Protein AF-A0A1F4N020-F1 (afdb_monomer_lite)

pLDDT: mean 88.81, std 8.97, range [58.25, 98.25]

Sequence (139 aa):
MPRVRSFSRKIESSFRQVWDFIYSFRKIFIIWSILAIFVIIGILIGWDKKAIAFVAILFGLVSQAFLGLINLIALVPLIGPLIAKVLALPIYWILNGLGYFVSLIAIKKGYSKDVVNYRVLTVVFLIGVAVGFIVGHLF

Foldseek 3Di:
DPVVVVVVVVVVVVVVVVVVVCVVCVVVVVVVVVLVVQLVVCVVVPHDNVVNVVVSVVVVVVVVVVVVLQVVLVVDPPVSVVVVVVVCVVVVVVVVVVLVVVQVVCVVVVNVVVSVVVVVVVVVVVVVVVVCVVVVVVD

Secondary structure (DSSP, 8-state):
--HHHHHHHHHHHHHHHHHHHHHHTHHHHHHHHHHHHHHHHHHHTT--HHHHHHHHHHHHHHHHHHHHHHHHHHH-TTHHHHHHHHHHHHHHHHHHHHHHHHHHHHHHTT-HHHHHHHHHHHHHHHHHHHHHHHHHHH-

Radius of gyration: 25.41 Å; chains: 1; bounding box: 60×49×68 Å

Structure (mmCIF, N/CA/C/O backbone):
data_AF-A0A1F4N020-F1
#
_entry.id   AF-A0A1F4N020-F1
#
loop_
_atom_site.group_PDB
_atom_site.id
_atom_site.type_symbol
_atom_site.label_atom_id
_atom_site.label_alt_id
_atom_site.label_comp_id
_atom_site.label_asym_id
_atom_site.label_entity_id
_atom_site.label_seq_id
_atom_site.pdbx_PDB_ins_code
_atom_site.Cartn_x
_atom_site.Cartn_y
_atom_site.Cartn_z
_atom_site.occupancy
_atom_site.B_iso_or_equiv
_atom_site.auth_seq_id
_atom_site.auth_comp_id
_atom_site.auth_asym_id
_atom_site.auth_atom_id
_atom_site.pdbx_PDB_model_num
ATOM 1 N N . MET A 1 1 ? 41.035 -15.245 37.818 1.00 58.25 1 MET A N 1
ATOM 2 C CA . MET A 1 1 ? 39.566 -15.466 37.874 1.00 58.25 1 MET A CA 1
ATOM 3 C C . MET A 1 1 ? 38.940 -15.462 36.461 1.00 58.25 1 MET A C 1
ATOM 5 O O . MET A 1 1 ? 38.440 -14.435 36.022 1.00 58.25 1 MET A O 1
ATOM 9 N N . PRO A 1 2 ? 38.993 -16.578 35.706 1.00 66.25 2 PRO A N 1
ATOM 10 C CA . PRO A 1 2 ? 38.563 -16.641 34.295 1.00 66.25 2 PRO A CA 1
ATOM 11 C C . PRO A 1 2 ? 37.069 -16.961 34.047 1.00 66.25 2 PRO A C 1
ATOM 13 O O . PRO A 1 2 ? 36.559 -16.647 32.975 1.00 66.25 2 PRO A O 1
ATOM 16 N N . ARG A 1 3 ? 36.336 -17.528 35.020 1.00 61.84 3 ARG A N 1
ATOM 17 C CA . ARG A 1 3 ? 34.914 -17.921 34.853 1.00 61.84 3 ARG A CA 1
ATOM 18 C C . ARG A 1 3 ? 33.931 -16.754 34.695 1.00 61.84 3 ARG A C 1
ATOM 20 O O . ARG A 1 3 ? 32.913 -16.905 34.036 1.00 61.84 3 ARG A O 1
ATOM 27 N N . VAL A 1 4 ? 34.223 -15.587 35.269 1.00 62.84 4 VAL A N 1
ATOM 28 C CA . VAL A 1 4 ? 33.294 -14.439 35.244 1.00 62.84 4 VAL A CA 1
ATOM 29 C C . VAL A 1 4 ? 33.253 -13.779 33.856 1.00 62.84 4 VAL A C 1
ATOM 31 O O . VAL A 1 4 ? 32.187 -13.405 33.374 1.00 62.84 4 VAL A O 1
ATOM 34 N N . ARG A 1 5 ? 34.395 -13.713 33.150 1.00 64.12 5 ARG A N 1
ATOM 35 C CA . ARG A 1 5 ? 34.463 -13.145 31.788 1.00 64.12 5 ARG A CA 1
ATOM 36 C C . ARG A 1 5 ? 33.784 -14.019 30.734 1.00 64.12 5 ARG A C 1
ATOM 38 O O . ARG A 1 5 ? 33.244 -13.476 29.777 1.00 64.12 5 ARG A O 1
ATOM 45 N N . SER A 1 6 ? 33.811 -15.347 30.878 1.00 62.31 6 SER A N 1
ATOM 46 C CA . SER A 1 6 ? 33.125 -16.237 29.930 1.00 62.31 6 SER A CA 1
ATOM 47 C C . SER A 1 6 ? 31.604 -16.170 30.081 1.00 62.31 6 SER A C 1
ATOM 49 O O . SER A 1 6 ? 30.892 -16.204 29.080 1.00 62.31 6 SER A O 1
ATOM 51 N N . PHE A 1 7 ? 31.109 -15.998 31.310 1.00 65.94 7 PHE A N 1
ATOM 52 C CA . PHE A 1 7 ? 29.685 -15.820 31.588 1.00 65.94 7 PHE A CA 1
ATOM 53 C C . PHE A 1 7 ? 29.150 -14.486 31.044 1.00 65.94 7 PHE A C 1
ATOM 55 O O . PHE A 1 7 ? 28.144 -14.468 30.338 1.00 65.94 7 PHE A O 1
ATOM 62 N N . SER A 1 8 ? 29.875 -13.385 31.271 1.00 69.38 8 SER A N 1
ATOM 63 C CA . SER A 1 8 ? 29.515 -12.058 30.746 1.00 69.38 8 SER A CA 1
ATOM 64 C C . SER A 1 8 ? 29.461 -12.019 29.211 1.00 69.38 8 SER A C 1
ATOM 66 O O . SER A 1 8 ? 28.480 -11.525 28.659 1.00 69.38 8 SER A O 1
ATOM 68 N N . ARG A 1 9 ? 30.427 -12.630 28.504 1.00 69.69 9 ARG A N 1
ATOM 69 C CA . ARG A 1 9 ? 30.391 -12.704 27.028 1.00 69.69 9 ARG A CA 1
ATOM 70 C C . ARG A 1 9 ? 29.201 -13.497 26.492 1.00 69.69 9 ARG A C 1
ATOM 72 O O . ARG A 1 9 ? 28.647 -13.125 25.463 1.00 69.69 9 ARG A O 1
ATOM 79 N N . LYS A 1 10 ? 28.807 -14.574 27.180 1.00 70.75 10 LYS A N 1
ATOM 80 C CA . LYS A 1 10 ? 27.654 -15.399 26.792 1.00 70.75 10 LYS A CA 1
ATOM 81 C C . LYS A 1 10 ? 26.331 -14.648 26.975 1.00 70.75 10 LYS A C 1
ATOM 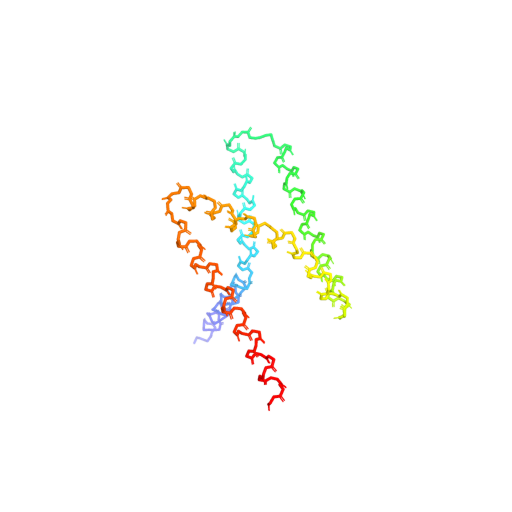83 O O . LYS A 1 10 ? 25.421 -14.797 26.162 1.00 70.75 10 LYS A O 1
ATOM 88 N N . ILE A 1 11 ? 26.230 -13.821 28.014 1.00 75.12 11 ILE A N 1
ATOM 89 C CA . ILE A 1 11 ? 25.077 -12.936 28.224 1.00 75.12 11 ILE A CA 1
ATOM 90 C C . ILE A 1 11 ? 25.009 -11.900 27.101 1.00 75.12 11 ILE A C 1
ATOM 92 O O . ILE A 1 11 ? 23.971 -11.754 26.464 1.00 75.12 11 ILE A O 1
ATOM 96 N N . GLU A 1 12 ? 26.125 -11.243 26.794 1.00 75.62 12 GLU A N 1
ATOM 97 C CA . GLU A 1 12 ? 26.168 -10.199 25.769 1.00 75.62 12 GLU A CA 1
ATOM 98 C C . GLU A 1 12 ? 25.868 -10.732 24.356 1.00 75.62 12 GLU A C 1
ATOM 100 O O . GLU A 1 12 ? 25.169 -10.082 23.579 1.00 75.62 12 GLU A O 1
ATOM 105 N N . SER A 1 13 ? 26.332 -11.945 24.027 1.00 74.19 13 SER A N 1
ATOM 106 C CA . SER A 1 13 ? 25.968 -12.610 22.769 1.00 74.19 13 SER A CA 1
ATOM 107 C C . SER A 1 13 ? 24.486 -12.983 22.715 1.00 74.19 13 SER A C 1
ATOM 109 O O . SER A 1 13 ? 23.870 -12.854 21.663 1.00 74.19 13 SER A O 1
ATOM 111 N N . SER A 1 14 ? 23.904 -13.406 23.842 1.00 75.81 14 SER A N 1
ATOM 112 C CA . SER A 1 14 ? 22.476 -13.744 23.922 1.00 75.81 14 SER A CA 1
ATOM 113 C C . SER A 1 14 ? 21.600 -12.495 23.767 1.00 75.81 14 SER A C 1
ATOM 115 O O . SER A 1 14 ? 20.614 -12.523 23.039 1.00 75.81 14 SER A O 1
ATOM 117 N N . PHE A 1 15 ? 21.991 -11.370 24.377 1.00 78.25 15 PHE A N 1
ATOM 118 C CA . PHE A 1 15 ? 21.296 -10.089 24.213 1.00 78.25 15 PHE A CA 1
ATOM 119 C C . PHE A 1 15 ? 21.328 -9.581 22.770 1.00 78.25 15 PHE A C 1
ATOM 121 O O . PHE A 1 15 ? 20.299 -9.127 22.273 1.00 78.25 15 PHE A O 1
ATOM 128 N N . ARG A 1 16 ? 22.474 -9.680 22.082 1.00 80.62 16 ARG A N 1
ATOM 129 C CA . ARG A 1 16 ? 22.571 -9.318 20.657 1.00 80.62 16 ARG A CA 1
ATOM 130 C C . ARG A 1 16 ? 21.674 -10.193 19.781 1.00 80.62 16 ARG A C 1
ATOM 132 O O . ARG A 1 16 ? 20.910 -9.655 18.993 1.00 80.62 16 ARG A O 1
ATOM 139 N N . GLN A 1 17 ? 21.665 -11.508 20.003 1.00 81.62 17 GLN A N 1
ATOM 140 C CA . GLN A 1 17 ? 20.781 -12.429 19.276 1.00 81.62 17 GLN A CA 1
ATOM 141 C C . GLN A 1 17 ? 19.293 -12.097 19.462 1.00 81.62 17 GLN A C 1
ATOM 143 O O . GLN A 1 17 ? 18.528 -12.129 18.500 1.00 81.62 17 GLN A O 1
ATOM 148 N N . VAL A 1 18 ? 18.879 -11.742 20.683 1.00 83.00 18 VAL A N 1
ATOM 149 C CA . VAL A 1 18 ? 17.497 -11.316 20.962 1.00 83.00 18 VAL A CA 1
ATOM 150 C C . VAL A 1 18 ? 17.173 -9.998 20.254 1.00 83.00 18 VAL A C 1
ATOM 152 O O . VAL A 1 18 ? 16.092 -9.857 19.683 1.00 83.00 18 VAL A O 1
ATOM 155 N N . TRP A 1 19 ? 18.106 -9.046 20.245 1.00 79.69 19 TRP A N 1
ATOM 156 C CA . TRP A 1 19 ? 17.935 -7.774 19.541 1.00 79.69 19 TRP A CA 1
ATOM 157 C C . TRP A 1 19 ? 17.809 -7.945 18.025 1.00 79.69 19 TRP A C 1
ATOM 159 O O . TRP A 1 19 ? 16.890 -7.384 17.422 1.00 79.69 19 TRP A O 1
ATOM 169 N N . ASP A 1 20 ? 18.667 -8.765 17.423 1.00 85.06 20 ASP A N 1
ATOM 170 C CA . ASP A 1 20 ? 18.640 -9.061 15.987 1.00 85.06 20 ASP A CA 1
ATOM 171 C C . ASP A 1 20 ? 17.345 -9.785 15.587 1.00 85.06 20 ASP A C 1
ATOM 173 O O . ASP A 1 20 ? 16.762 -9.522 14.527 1.00 85.06 20 ASP A O 1
ATOM 177 N N . PHE A 1 21 ? 16.841 -10.650 16.473 1.00 83.25 21 PHE A N 1
ATOM 178 C CA . PHE A 1 21 ? 15.548 -11.304 16.311 1.00 83.25 21 PHE A CA 1
ATOM 179 C C . PHE A 1 21 ? 14.399 -10.286 16.328 1.00 83.25 21 PHE A C 1
ATOM 181 O O . PHE A 1 21 ? 13.624 -10.213 15.373 1.00 83.25 21 PHE A O 1
ATOM 188 N N . ILE A 1 22 ? 14.301 -9.440 17.358 1.00 82.38 22 ILE A N 1
ATOM 189 C CA . ILE A 1 22 ? 13.237 -8.424 17.452 1.00 82.38 22 ILE A CA 1
ATOM 190 C C . ILE A 1 22 ? 13.257 -7.498 16.227 1.00 82.38 22 ILE A C 1
ATOM 192 O O . ILE A 1 22 ? 12.204 -7.188 15.661 1.00 82.38 22 ILE A O 1
ATOM 196 N N . TYR A 1 23 ? 14.446 -7.103 15.770 1.00 81.44 23 TYR A N 1
ATOM 197 C CA . TYR A 1 23 ? 14.592 -6.248 14.596 1.00 81.44 23 TYR A CA 1
ATOM 198 C C . TYR A 1 23 ? 14.138 -6.938 13.298 1.00 81.44 23 TYR A C 1
ATOM 200 O O . TYR A 1 23 ? 13.451 -6.321 12.472 1.00 81.44 23 TYR A O 1
ATOM 208 N N . SER A 1 24 ? 14.458 -8.226 13.139 1.00 85.56 24 SER A N 1
ATOM 209 C CA . SER A 1 24 ? 14.039 -9.035 11.985 1.00 85.56 24 SER A CA 1
ATOM 210 C C . SER A 1 24 ? 12.521 -9.217 11.926 1.00 85.56 24 SER A C 1
ATOM 212 O O . SER A 1 24 ? 11.921 -9.119 10.854 1.00 85.56 24 SER A O 1
ATOM 214 N N . PHE A 1 25 ? 11.875 -9.393 13.081 1.00 86.75 25 PHE A N 1
ATOM 215 C CA . PHE A 1 25 ? 10.438 -9.666 13.180 1.00 86.75 25 PHE A CA 1
ATOM 216 C C . PHE A 1 25 ? 9.575 -8.420 13.447 1.00 86.75 25 PHE A C 1
ATOM 218 O O . PHE A 1 25 ? 8.371 -8.545 13.688 1.00 86.75 25 PHE A O 1
ATOM 225 N N . ARG A 1 26 ? 10.130 -7.202 13.337 1.00 87.44 26 ARG A N 1
ATOM 226 C CA . ARG A 1 26 ? 9.423 -5.949 13.682 1.00 87.44 26 ARG A CA 1
ATOM 227 C C . ARG A 1 26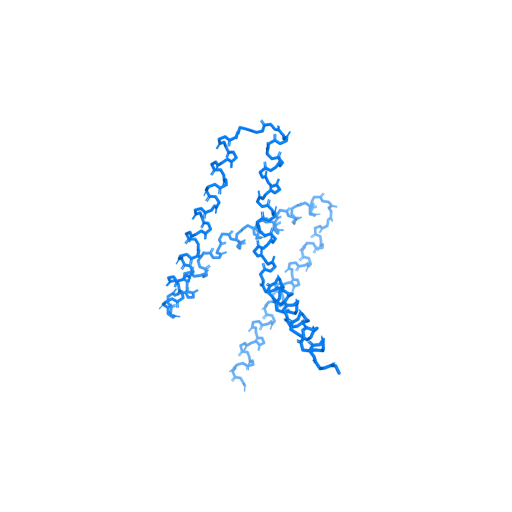 ? 8.046 -5.812 13.020 1.00 87.44 26 ARG A C 1
ATOM 229 O O . ARG A 1 26 ? 7.103 -5.342 13.643 1.00 87.44 26 ARG A O 1
ATOM 236 N N . LYS A 1 27 ? 7.921 -6.224 11.750 1.00 85.19 27 LYS A N 1
ATOM 237 C CA . LYS A 1 27 ? 6.673 -6.098 10.977 1.00 85.19 27 LYS A CA 1
ATOM 238 C C . LYS A 1 27 ? 5.564 -6.964 11.569 1.00 85.19 27 LYS A C 1
ATOM 240 O O . LYS A 1 27 ? 4.423 -6.526 11.637 1.00 85.19 27 LYS A O 1
ATOM 245 N N . ILE A 1 28 ? 5.915 -8.162 12.033 1.00 86.12 28 ILE A N 1
ATOM 246 C CA . ILE A 1 28 ? 4.978 -9.085 12.674 1.00 86.12 28 ILE A CA 1
ATOM 247 C C . ILE A 1 28 ? 4.517 -8.487 14.001 1.00 86.12 28 ILE A C 1
ATOM 249 O O . ILE A 1 28 ? 3.315 -8.368 14.213 1.00 86.12 28 ILE A O 1
ATOM 253 N N . PHE A 1 29 ? 5.437 -7.992 14.833 1.00 88.00 29 PHE A N 1
ATOM 254 C CA . PHE A 1 29 ? 5.064 -7.314 16.079 1.00 88.00 29 PHE A CA 1
ATOM 255 C C . PHE A 1 29 ? 4.125 -6.120 15.853 1.00 88.00 29 PHE A C 1
ATOM 257 O O . PHE A 1 29 ? 3.144 -5.980 16.581 1.00 88.00 29 PHE A O 1
ATOM 264 N N . ILE A 1 30 ? 4.361 -5.303 14.819 1.00 90.81 30 ILE A N 1
ATOM 265 C CA . ILE A 1 30 ? 3.483 -4.173 14.473 1.00 90.81 30 ILE A CA 1
ATOM 266 C C . ILE A 1 30 ? 2.075 -4.656 14.099 1.00 90.81 30 ILE A C 1
ATOM 268 O O . ILE A 1 30 ? 1.096 -4.136 14.627 1.00 90.81 30 ILE A O 1
ATOM 272 N N . ILE A 1 31 ? 1.955 -5.660 13.225 1.00 87.62 31 ILE A N 1
ATOM 273 C CA . ILE A 1 31 ? 0.652 -6.176 12.771 1.00 87.62 31 ILE A CA 1
ATOM 274 C C . ILE A 1 31 ? -0.145 -6.766 13.941 1.00 87.62 31 ILE A C 1
ATOM 276 O O . ILE A 1 31 ? -1.327 -6.459 14.097 1.00 87.62 31 ILE A O 1
ATOM 280 N N . TRP A 1 32 ? 0.500 -7.566 14.794 1.00 89.88 32 TRP A N 1
ATOM 281 C CA . TRP A 1 32 ? -0.139 -8.127 15.987 1.00 89.88 32 TRP A CA 1
ATOM 282 C C . TRP A 1 32 ? -0.560 -7.043 16.979 1.00 89.88 32 TRP A C 1
ATOM 284 O O . TRP A 1 32 ? -1.639 -7.131 17.561 1.00 89.88 32 TRP A O 1
ATOM 294 N N . SER A 1 33 ? 0.253 -5.997 17.135 1.00 93.00 33 SER A N 1
ATOM 295 C CA . SER A 1 33 ? -0.087 -4.857 17.984 1.00 93.00 33 SER A CA 1
ATOM 296 C C . SER A 1 33 ? -1.308 -4.099 17.449 1.00 93.00 33 SER A C 1
ATOM 298 O O . SER A 1 33 ? -2.226 -3.820 18.215 1.00 93.00 33 SER A O 1
ATOM 300 N N . ILE A 1 34 ? -1.395 -3.863 16.134 1.00 93.56 34 ILE A N 1
ATOM 301 C CA . ILE A 1 34 ? -2.572 -3.245 15.495 1.00 93.56 34 ILE A CA 1
ATOM 302 C C . ILE A 1 34 ? -3.829 -4.097 15.710 1.00 93.56 34 ILE A C 1
ATOM 304 O O . ILE A 1 34 ? -4.876 -3.561 16.073 1.00 93.56 34 ILE A O 1
ATOM 308 N N . LEU A 1 35 ? -3.735 -5.418 15.527 1.00 92.94 35 LEU A N 1
ATOM 309 C CA . LEU A 1 35 ? -4.866 -6.326 15.732 1.00 92.94 35 LEU A CA 1
ATOM 310 C C . LEU A 1 35 ? -5.329 -6.328 17.199 1.00 92.94 35 LEU A C 1
ATOM 312 O O . LEU A 1 35 ? -6.528 -6.274 17.468 1.00 92.94 35 LEU A O 1
ATOM 316 N N . ALA A 1 36 ? -4.390 -6.327 18.150 1.00 94.56 36 ALA A N 1
ATOM 317 C CA . ALA A 1 36 ? -4.699 -6.229 19.574 1.00 94.56 36 ALA A CA 1
ATOM 318 C C . ALA A 1 36 ? -5.388 -4.898 19.915 1.00 94.56 36 ALA A C 1
ATOM 320 O O . ALA A 1 36 ? -6.407 -4.894 20.605 1.00 94.56 36 ALA A O 1
ATOM 321 N N . ILE A 1 37 ? -4.883 -3.782 19.383 1.00 95.88 37 ILE A N 1
ATOM 322 C CA . ILE A 1 37 ? -5.491 -2.456 19.547 1.00 95.88 37 ILE A CA 1
ATOM 323 C C . ILE A 1 37 ? -6.916 -2.443 18.983 1.00 95.88 37 ILE A C 1
ATOM 325 O O . ILE A 1 37 ? -7.822 -1.964 19.660 1.00 95.88 37 ILE A O 1
ATOM 329 N N . PHE A 1 38 ? -7.146 -3.009 17.795 1.00 93.88 38 PHE A N 1
ATOM 330 C CA . PHE A 1 38 ? -8.483 -3.115 17.203 1.00 93.88 38 PHE A CA 1
ATOM 331 C C . PHE A 1 38 ? -9.461 -3.865 18.118 1.00 93.88 38 PHE A C 1
ATOM 333 O O . PHE A 1 38 ? -10.568 -3.384 18.358 1.00 93.88 38 PHE A O 1
ATOM 340 N N . VAL A 1 39 ? -9.046 -5.008 18.675 1.00 95.06 39 VAL A N 1
ATOM 341 C CA . VAL A 1 39 ? -9.879 -5.791 19.600 1.00 95.06 39 VAL A CA 1
ATOM 342 C C . VAL A 1 39 ? -10.175 -5.002 20.877 1.00 95.06 39 VAL A C 1
ATOM 344 O O . VAL A 1 39 ? -11.329 -4.940 21.299 1.00 95.06 39 VAL A O 1
ATOM 347 N N . ILE A 1 40 ? -9.163 -4.362 21.472 1.00 95.94 40 ILE A N 1
ATOM 348 C CA . ILE A 1 40 ? -9.324 -3.548 22.686 1.00 95.94 40 ILE A CA 1
ATOM 349 C C . ILE A 1 40 ? -10.297 -2.393 22.428 1.00 95.94 40 ILE A C 1
ATOM 351 O O . ILE A 1 40 ? -11.248 -2.216 23.186 1.00 95.94 40 ILE A O 1
ATOM 355 N N . ILE A 1 41 ? -10.103 -1.641 21.342 1.00 95.75 41 ILE A N 1
ATOM 356 C CA . ILE A 1 41 ? -10.970 -0.518 20.965 1.00 95.75 41 ILE A CA 1
ATOM 357 C C . ILE A 1 41 ? -12.401 -0.997 20.709 1.00 95.75 41 ILE A C 1
ATOM 359 O O . ILE A 1 41 ? -13.340 -0.390 21.218 1.00 95.75 41 ILE A O 1
ATOM 363 N N . GLY A 1 42 ? -12.582 -2.095 19.972 1.00 93.50 42 GLY A N 1
ATOM 364 C CA . GLY A 1 42 ? -13.907 -2.654 19.706 1.00 93.50 42 GLY A CA 1
ATOM 365 C C . GLY A 1 42 ? -14.653 -3.004 20.995 1.00 93.50 42 GLY A C 1
ATOM 366 O O . GLY A 1 42 ? -15.834 -2.690 21.132 1.00 93.50 42 GLY A O 1
ATOM 367 N N . ILE A 1 43 ? -13.952 -3.584 21.974 1.00 94.62 43 ILE A N 1
ATOM 368 C CA . ILE A 1 43 ? -14.533 -3.889 23.287 1.00 94.62 43 ILE A CA 1
ATOM 369 C C . ILE A 1 43 ? -14.860 -2.600 24.055 1.00 94.62 43 ILE A C 1
ATOM 371 O O . ILE A 1 43 ? -15.945 -2.506 24.625 1.00 94.62 43 ILE A O 1
ATOM 375 N N . LEU A 1 44 ? -13.964 -1.607 24.056 1.00 95.19 44 LEU A N 1
ATOM 376 C CA . LEU A 1 44 ? -14.160 -0.331 24.762 1.00 95.19 44 LEU A CA 1
ATOM 377 C C . LEU A 1 44 ? -15.346 0.477 24.218 1.00 95.19 44 LEU A C 1
ATOM 379 O O . LEU A 1 44 ? -16.059 1.105 24.994 1.00 95.19 44 LEU A O 1
ATOM 383 N N . ILE A 1 45 ? -15.576 0.445 22.903 1.00 95.06 45 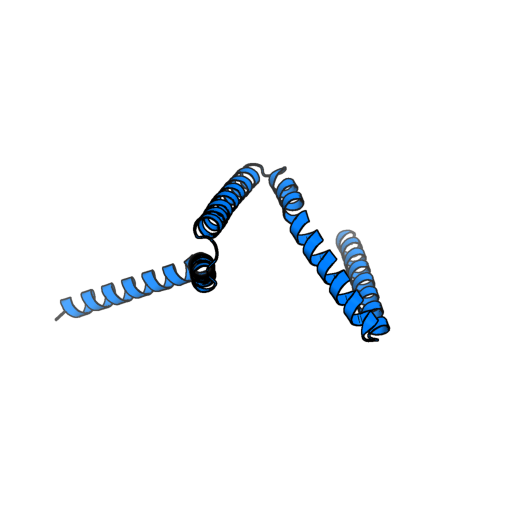ILE A N 1
ATOM 384 C CA . ILE A 1 45 ? -16.705 1.122 22.241 1.00 95.06 45 ILE A CA 1
ATOM 385 C C . ILE A 1 45 ? -18.016 0.320 22.407 1.00 95.06 45 ILE A C 1
ATOM 387 O O . ILE A 1 45 ? -19.095 0.808 22.077 1.00 95.06 45 ILE A O 1
ATOM 391 N N . GLY A 1 46 ? -17.953 -0.900 22.952 1.00 93.44 46 GLY A N 1
ATOM 392 C CA . GLY A 1 46 ? -19.126 -1.739 23.202 1.00 93.44 46 GLY A CA 1
ATOM 393 C C . GLY A 1 46 ? -19.643 -2.474 21.965 1.00 93.44 46 GLY A C 1
ATOM 394 O O . GLY A 1 46 ? -20.827 -2.799 21.900 1.00 93.44 46 GLY A O 1
ATOM 395 N N . TRP A 1 47 ? -18.786 -2.741 20.972 1.00 95.00 47 TRP A N 1
ATOM 396 C CA . TRP A 1 47 ? -19.163 -3.580 19.831 1.00 95.00 47 TRP A CA 1
ATOM 397 C C . TRP A 1 47 ? -19.482 -5.011 20.276 1.00 95.00 47 TRP A C 1
ATOM 399 O O . TRP A 1 47 ? -18.925 -5.522 21.252 1.00 95.00 47 TRP A O 1
ATOM 409 N N . ASP A 1 48 ? -20.354 -5.690 19.525 1.00 94.94 48 ASP A N 1
ATOM 410 C CA . ASP A 1 48 ? -20.666 -7.096 19.780 1.00 94.94 48 ASP A CA 1
ATOM 411 C C . ASP A 1 48 ? -19.385 -7.940 19.691 1.00 94.94 48 ASP A C 1
ATOM 413 O O . ASP A 1 48 ? -18.703 -7.989 18.662 1.00 94.94 48 ASP A O 1
ATOM 417 N N . LYS A 1 49 ? -19.068 -8.647 20.780 1.00 93.50 49 LYS A N 1
ATOM 418 C CA . LYS A 1 49 ? -17.896 -9.523 20.891 1.00 93.50 49 LYS A CA 1
ATOM 419 C C . LYS A 1 49 ? -17.857 -10.578 19.783 1.00 93.50 49 LYS A C 1
ATOM 421 O O . LYS A 1 49 ? -16.770 -10.924 19.324 1.00 93.50 49 LYS A O 1
ATOM 426 N N . LYS A 1 50 ? -19.017 -11.063 19.325 1.00 94.75 50 LYS A N 1
ATOM 427 C CA . LYS A 1 50 ? -19.120 -12.001 18.198 1.00 94.75 50 LYS A CA 1
ATOM 428 C C . LYS A 1 50 ? -18.697 -11.343 16.890 1.00 94.75 50 LYS A C 1
ATOM 430 O O . LYS A 1 50 ? -17.992 -11.974 16.112 1.00 94.75 50 LYS A O 1
ATOM 435 N N . ALA A 1 51 ? -19.068 -10.081 16.668 1.00 93.06 51 ALA A N 1
ATOM 436 C CA . ALA A 1 51 ? -18.654 -9.332 15.485 1.00 93.06 51 ALA A CA 1
ATOM 437 C C . ALA A 1 51 ? -17.141 -9.067 15.495 1.00 93.06 51 ALA A C 1
ATOM 439 O O . ALA A 1 51 ? -16.474 -9.304 14.489 1.00 93.06 51 ALA A O 1
ATOM 440 N N . ILE A 1 52 ? -16.574 -8.667 16.640 1.00 94.62 52 ILE A N 1
ATOM 441 C CA . ILE A 1 52 ? -15.120 -8.472 16.791 1.00 94.62 52 ILE A CA 1
ATOM 442 C C . ILE A 1 52 ? -14.371 -9.784 16.516 1.00 94.62 52 ILE A C 1
ATOM 444 O O . ILE A 1 52 ? -13.414 -9.800 15.741 1.00 94.62 52 ILE A O 1
ATOM 448 N N . ALA A 1 53 ? -14.822 -10.890 17.116 1.00 93.81 53 ALA A N 1
ATOM 449 C CA . ALA A 1 53 ? -14.226 -12.207 16.911 1.00 93.81 53 ALA A CA 1
ATOM 450 C C . ALA A 1 53 ? -14.339 -12.663 15.451 1.00 93.81 53 ALA A C 1
ATOM 452 O O . ALA A 1 53 ? -13.363 -13.156 14.890 1.00 93.81 53 ALA A O 1
ATOM 453 N N . PHE A 1 54 ? -15.493 -12.448 14.817 1.00 95.12 54 PHE A N 1
ATOM 454 C CA . PHE A 1 54 ? -15.696 -12.759 13.406 1.00 95.12 54 PHE A CA 1
ATOM 455 C C . PHE A 1 54 ? -14.721 -11.985 12.515 1.00 95.12 54 PHE A C 1
ATOM 457 O O . PHE A 1 54 ? -14.059 -12.595 11.683 1.00 95.12 54 PHE A O 1
ATOM 464 N N . VAL A 1 55 ? -14.563 -10.673 12.725 1.00 92.56 55 VAL A N 1
ATOM 465 C CA . VAL A 1 55 ? -13.613 -9.849 11.958 1.00 92.56 55 VAL A CA 1
ATOM 466 C C . VAL A 1 55 ? -12.169 -10.299 12.188 1.00 92.56 55 VAL A C 1
ATOM 468 O O . VAL A 1 55 ? -11.414 -10.415 11.226 1.00 92.56 55 VAL A O 1
ATOM 471 N N . ALA A 1 56 ? -11.781 -10.600 13.430 1.00 92.62 56 ALA A N 1
ATOM 472 C CA . ALA A 1 56 ? -10.432 -11.071 13.745 1.00 92.62 56 ALA A CA 1
ATOM 473 C C . ALA A 1 56 ? -10.124 -12.435 13.098 1.00 92.62 56 ALA A C 1
ATOM 475 O O . ALA A 1 56 ? -9.056 -12.617 12.510 1.00 92.62 56 ALA A O 1
ATOM 476 N N . ILE A 1 57 ? -11.072 -13.377 13.156 1.00 94.00 57 ILE A N 1
ATOM 477 C CA . ILE A 1 57 ? -10.955 -14.689 12.504 1.00 94.00 57 ILE A CA 1
ATOM 478 C C . ILE A 1 57 ? -10.900 -14.518 10.987 1.00 94.00 57 ILE A C 1
ATOM 480 O O . ILE A 1 57 ? -10.023 -15.089 10.341 1.00 94.00 57 ILE A O 1
ATOM 484 N N . LEU A 1 58 ? -11.793 -13.706 10.420 1.00 93.38 58 LEU A N 1
ATOM 485 C CA . LEU A 1 58 ? -11.828 -13.432 8.989 1.00 93.38 58 LEU A CA 1
ATOM 486 C C . LEU A 1 58 ? -10.503 -12.826 8.516 1.00 93.38 58 LEU A C 1
ATOM 488 O O . LEU A 1 58 ? -9.947 -13.279 7.520 1.00 93.38 58 LEU A O 1
ATOM 492 N N . PHE A 1 59 ? -9.949 -11.867 9.261 1.00 90.62 59 PHE A N 1
ATOM 493 C CA . PHE A 1 59 ? -8.643 -11.280 8.973 1.00 90.62 59 PHE A CA 1
ATOM 494 C C . PHE A 1 59 ? -7.523 -12.330 8.986 1.00 90.62 59 PHE A C 1
ATOM 496 O O . PHE A 1 59 ? -6.686 -12.355 8.079 1.00 90.62 59 PHE A O 1
ATOM 503 N N . GLY A 1 60 ? -7.520 -13.226 9.977 1.00 89.56 60 GLY A N 1
ATOM 504 C CA . GLY A 1 60 ? -6.561 -14.329 10.060 1.00 89.56 60 GLY A CA 1
ATOM 505 C C . GLY A 1 60 ? -6.670 -15.302 8.882 1.00 89.56 60 GLY A C 1
ATOM 506 O O . GLY A 1 60 ? -5.658 -15.633 8.262 1.00 89.56 60 GLY A O 1
ATOM 507 N N . LEU A 1 61 ? -7.892 -15.709 8.529 1.00 91.88 61 LEU A N 1
ATOM 508 C CA . LEU A 1 61 ? -8.168 -16.601 7.399 1.00 91.88 61 LEU A CA 1
ATOM 509 C C . LEU A 1 61 ? -7.748 -15.982 6.066 1.00 91.88 61 LEU A C 1
ATOM 511 O O . LEU A 1 61 ? -7.062 -16.629 5.277 1.00 91.88 61 LEU A O 1
ATOM 515 N N . VAL A 1 62 ? -8.107 -14.719 5.836 1.00 88.62 62 VAL A N 1
ATOM 516 C CA . VAL A 1 62 ? -7.714 -13.981 4.630 1.00 88.62 62 VAL A CA 1
ATOM 517 C C . VAL A 1 62 ? -6.192 -13.872 4.556 1.00 88.62 62 VAL A C 1
ATOM 519 O O . VAL A 1 62 ? -5.612 -14.182 3.520 1.00 88.62 62 VAL A O 1
ATOM 522 N N . SER A 1 63 ? -5.522 -13.523 5.657 1.00 87.56 63 SER A N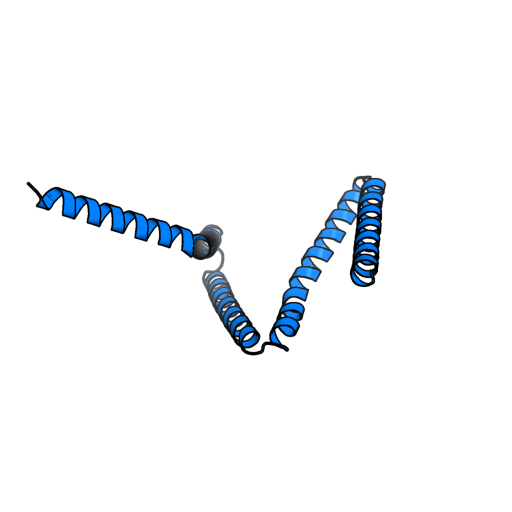 1
ATOM 523 C CA . SER A 1 63 ? -4.055 -13.418 5.696 1.00 87.56 63 SER A CA 1
ATOM 524 C C . SER A 1 63 ? -3.370 -14.741 5.341 1.00 87.56 63 SER A C 1
ATOM 526 O O . SER A 1 63 ? -2.444 -14.756 4.532 1.00 87.56 63 SER A O 1
ATOM 528 N N . GLN A 1 64 ? -3.848 -15.861 5.892 1.00 88.19 64 GLN A N 1
ATOM 529 C CA . GLN A 1 64 ? -3.329 -17.193 5.567 1.00 88.19 64 GLN A CA 1
ATOM 530 C C . GLN A 1 64 ? -3.5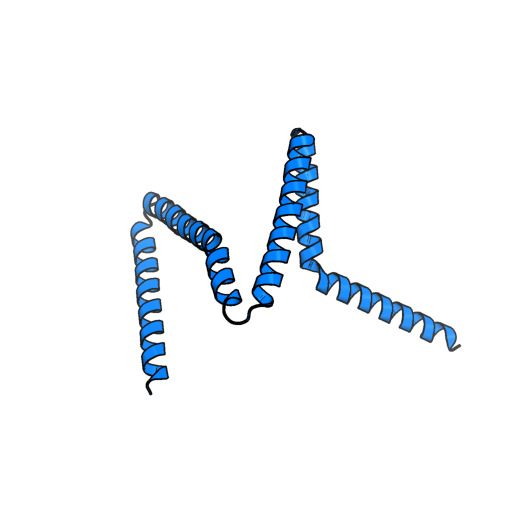99 -17.576 4.107 1.00 88.19 64 GLN A C 1
ATOM 532 O O . GLN A 1 64 ? -2.704 -18.085 3.430 1.00 88.19 64 GLN A O 1
ATOM 537 N N . ALA A 1 65 ? -4.792 -17.274 3.587 1.00 85.94 65 ALA A N 1
ATOM 538 C CA . ALA A 1 65 ? -5.124 -17.509 2.184 1.00 85.94 65 ALA A CA 1
ATOM 539 C C . ALA A 1 65 ? -4.196 -16.723 1.239 1.00 85.94 65 ALA A C 1
ATOM 541 O O . ALA A 1 65 ? -3.715 -17.274 0.250 1.00 85.94 65 ALA A O 1
ATOM 542 N N . PHE A 1 66 ? -3.875 -15.467 1.569 1.00 83.44 66 PHE A N 1
ATOM 543 C CA . PHE A 1 66 ? -2.922 -14.656 0.807 1.00 83.44 66 PHE A CA 1
ATOM 544 C C . PHE A 1 66 ? -1.494 -15.207 0.862 1.00 83.44 66 PHE A C 1
ATOM 546 O O . PHE A 1 66 ? -0.827 -15.246 -0.170 1.00 83.44 66 PHE A O 1
ATOM 553 N N . LEU A 1 67 ? -1.021 -15.670 2.023 1.00 86.56 67 LEU A N 1
ATOM 554 C CA . LEU A 1 67 ? 0.290 -16.324 2.127 1.00 86.56 67 LEU A CA 1
ATOM 555 C C . LEU A 1 67 ? 0.348 -17.600 1.275 1.00 86.56 67 LEU A C 1
ATOM 557 O O . LEU A 1 67 ? 1.319 -17.811 0.549 1.00 86.56 67 LEU A O 1
ATOM 561 N N . GLY A 1 68 ? -0.714 -18.410 1.306 1.00 83.38 68 GLY A N 1
ATOM 562 C CA . GLY A 1 68 ? -0.854 -19.586 0.447 1.00 83.38 68 GLY A CA 1
ATOM 563 C C . GLY A 1 68 ? -0.814 -19.228 -1.040 1.00 83.38 68 GLY A C 1
ATOM 564 O O . GLY A 1 68 ? -0.064 -19.839 -1.798 1.00 83.38 68 GLY A O 1
ATOM 565 N N . LEU A 1 69 ? -1.546 -18.188 -1.449 1.00 82.56 69 LEU A N 1
ATOM 566 C CA . LEU A 1 69 ? -1.526 -17.674 -2.821 1.00 82.56 69 LEU A CA 1
ATOM 567 C C . LEU A 1 69 ? -0.129 -17.209 -3.242 1.00 82.56 69 LEU A C 1
ATOM 569 O O . LEU A 1 69 ? 0.325 -17.587 -4.316 1.00 82.56 69 LEU A O 1
ATOM 573 N N . ILE A 1 70 ? 0.574 -16.439 -2.408 1.00 83.75 70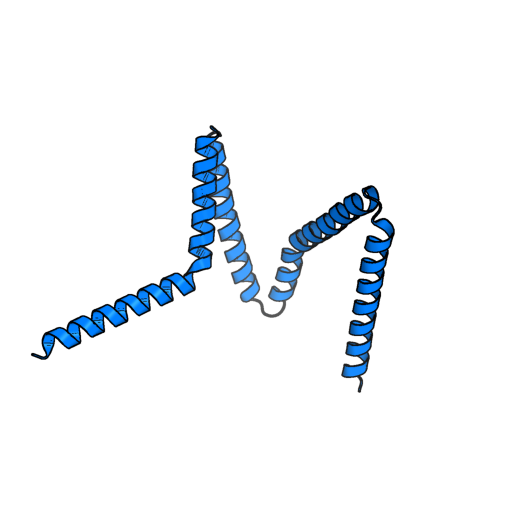 ILE A N 1
ATOM 574 C CA . ILE A 1 70 ? 1.939 -15.970 -2.699 1.00 83.75 70 ILE A CA 1
ATOM 575 C C . ILE A 1 70 ? 2.898 -17.154 -2.866 1.00 83.75 70 ILE A C 1
ATOM 577 O O . ILE A 1 70 ? 3.714 -17.152 -3.787 1.00 83.75 70 ILE A O 1
ATOM 581 N N . ASN A 1 71 ? 2.778 -18.184 -2.029 1.00 84.12 71 ASN A N 1
ATOM 582 C CA . ASN A 1 71 ? 3.608 -19.383 -2.136 1.00 84.12 71 ASN A CA 1
ATOM 583 C C . ASN A 1 71 ? 3.319 -20.167 -3.427 1.00 84.12 71 ASN A C 1
ATOM 585 O O . ASN A 1 71 ? 4.254 -20.574 -4.114 1.00 84.12 71 ASN A O 1
ATOM 589 N N . LEU A 1 72 ? 2.043 -20.331 -3.797 1.00 82.31 72 LEU A N 1
ATOM 590 C CA . LEU A 1 72 ? 1.642 -20.966 -5.063 1.00 82.31 72 LEU A CA 1
ATOM 591 C C . LEU A 1 72 ? 2.130 -20.177 -6.283 1.00 82.31 72 LEU A C 1
ATOM 593 O O . LEU A 1 72 ? 2.600 -20.752 -7.260 1.00 82.31 72 LEU A O 1
ATOM 597 N N . ILE A 1 73 ? 2.057 -18.852 -6.207 1.00 83.50 73 ILE A N 1
ATOM 598 C CA . ILE A 1 73 ? 2.592 -17.929 -7.207 1.00 83.50 73 ILE A CA 1
ATOM 599 C C . ILE A 1 73 ? 4.109 -18.107 -7.344 1.00 83.50 73 ILE A C 1
ATOM 601 O O . ILE A 1 73 ? 4.612 -18.209 -8.460 1.00 83.50 73 ILE A O 1
ATOM 605 N N . ALA A 1 74 ? 4.838 -18.189 -6.231 1.00 82.94 74 ALA A N 1
ATOM 606 C CA . ALA A 1 74 ? 6.293 -18.340 -6.228 1.00 82.94 74 ALA A CA 1
ATOM 607 C C . ALA A 1 74 ? 6.771 -19.678 -6.822 1.00 82.94 74 ALA A C 1
ATOM 609 O O . ALA A 1 74 ? 7.887 -19.754 -7.332 1.00 82.94 74 ALA A O 1
ATOM 610 N N . LEU A 1 75 ? 5.929 -20.716 -6.795 1.00 86.25 75 LEU A N 1
ATOM 611 C CA . LEU A 1 75 ? 6.214 -22.029 -7.381 1.00 86.25 75 LEU A CA 1
ATOM 612 C C . LEU A 1 75 ? 6.209 -22.032 -8.916 1.00 86.25 75 LEU A C 1
ATOM 614 O O . LEU A 1 75 ? 6.808 -22.925 -9.513 1.00 86.25 75 LEU A O 1
ATOM 618 N N . VAL A 1 76 ? 5.553 -21.063 -9.567 1.00 87.12 76 VAL A N 1
ATOM 619 C CA . VAL A 1 76 ? 5.428 -21.026 -11.032 1.00 87.12 76 VAL A CA 1
ATOM 620 C C . VAL A 1 76 ? 6.159 -19.799 -11.593 1.00 87.12 76 VAL A C 1
ATOM 622 O O . VAL A 1 76 ? 5.592 -18.707 -11.598 1.00 87.12 76 VAL A O 1
ATOM 625 N N . PRO A 1 77 ? 7.386 -19.943 -12.133 1.00 78.69 77 PRO A N 1
ATOM 626 C CA . PRO A 1 77 ? 8.249 -18.812 -12.497 1.00 78.69 77 PRO A CA 1
ATOM 627 C C . PRO A 1 77 ? 7.651 -17.851 -13.532 1.00 78.69 77 PRO A C 1
ATOM 629 O O . PRO A 1 77 ? 7.942 -16.659 -13.510 1.00 78.69 77 PRO A O 1
ATOM 632 N N . LEU A 1 78 ? 6.813 -18.362 -14.439 1.00 78.88 78 LEU A N 1
ATOM 633 C CA . LEU A 1 78 ? 6.235 -17.574 -15.530 1.00 78.88 78 LEU A CA 1
ATOM 634 C C . LEU A 1 78 ? 4.833 -17.038 -15.195 1.00 78.88 78 LEU A C 1
ATOM 636 O O . LEU A 1 78 ? 4.537 -15.868 -15.424 1.00 78.88 78 LEU A O 1
ATOM 640 N N . ILE A 1 79 ? 3.970 -17.885 -14.626 1.00 81.00 79 ILE A N 1
ATOM 641 C CA . ILE A 1 79 ? 2.573 -17.536 -14.314 1.00 81.00 79 ILE A CA 1
ATOM 642 C C . ILE A 1 79 ? 2.483 -16.759 -12.997 1.00 81.00 79 ILE A C 1
ATOM 644 O O . ILE A 1 79 ? 1.648 -15.865 -12.862 1.00 81.00 79 ILE A O 1
ATOM 648 N N . GLY A 1 80 ? 3.379 -17.035 -12.050 1.00 82.50 80 GLY A N 1
ATOM 649 C CA . GLY A 1 80 ? 3.446 -16.354 -10.765 1.00 82.50 80 GLY A CA 1
ATOM 650 C C . GLY A 1 80 ? 3.470 -14.828 -10.899 1.00 82.50 80 GLY A C 1
ATOM 651 O O . GLY A 1 80 ? 2.546 -14.161 -10.423 1.00 82.50 80 GLY A O 1
ATOM 652 N N . PRO A 1 81 ? 4.447 -14.244 -11.614 1.00 83.81 81 PRO A N 1
ATOM 653 C CA . PRO A 1 81 ? 4.502 -12.800 -11.826 1.00 83.81 81 PRO A CA 1
ATOM 654 C C . PRO A 1 81 ? 3.231 -12.210 -12.459 1.00 83.81 81 PRO A C 1
ATOM 656 O O . PRO A 1 81 ? 2.873 -11.071 -12.163 1.00 83.81 81 PRO A O 1
ATOM 659 N N . LEU A 1 82 ? 2.529 -12.963 -13.312 1.00 84.69 82 LEU A N 1
ATOM 660 C CA . LEU A 1 82 ? 1.279 -12.516 -13.931 1.00 84.69 82 LEU A CA 1
ATOM 661 C C . LEU A 1 82 ? 0.126 -12.488 -12.920 1.00 84.69 82 LEU A C 1
ATOM 663 O O . LEU A 1 82 ? -0.573 -11.480 -12.825 1.00 84.69 82 LEU A O 1
ATOM 667 N N . ILE A 1 83 ? -0.038 -13.542 -12.119 1.00 83.94 83 ILE A N 1
ATOM 668 C CA . ILE A 1 83 ? -1.076 -13.600 -11.078 1.00 83.94 83 ILE A CA 1
ATOM 669 C C . ILE A 1 83 ? -0.825 -12.525 -10.016 1.00 83.94 83 ILE A C 1
ATOM 671 O O . ILE A 1 83 ? -1.759 -11.834 -9.612 1.00 83.94 83 ILE A O 1
ATOM 675 N N . ALA A 1 84 ? 0.430 -12.321 -9.606 1.00 83.75 84 ALA A N 1
ATOM 676 C CA . ALA A 1 84 ? 0.787 -11.276 -8.649 1.00 83.75 84 ALA A CA 1
ATOM 677 C C . ALA A 1 84 ? 0.364 -9.877 -9.135 1.00 83.75 84 ALA A C 1
ATOM 679 O O . ALA A 1 84 ? -0.165 -9.088 -8.353 1.00 83.75 84 ALA A O 1
ATOM 680 N N . LYS A 1 85 ? 0.524 -9.585 -10.436 1.00 85.12 85 LYS A N 1
ATOM 681 C CA . LYS A 1 85 ? 0.049 -8.328 -11.040 1.00 85.12 85 LYS A CA 1
ATOM 682 C C . LYS A 1 85 ? -1.470 -8.192 -10.955 1.00 85.12 85 LYS A C 1
ATOM 684 O O . LYS A 1 85 ? -1.949 -7.116 -10.612 1.00 85.12 85 LYS A O 1
ATOM 689 N N . VAL A 1 86 ? -2.216 -9.265 -11.225 1.00 87.62 86 VAL A N 1
ATOM 690 C CA . VAL A 1 86 ? -3.687 -9.267 -11.136 1.00 87.62 86 VAL A CA 1
ATOM 691 C C . VAL A 1 86 ? -4.150 -9.043 -9.696 1.00 87.62 86 VAL A C 1
ATOM 693 O O . VAL A 1 86 ? -5.019 -8.210 -9.455 1.00 87.62 86 VAL A O 1
ATOM 696 N N . LEU A 1 87 ? -3.529 -9.715 -8.724 1.00 85.38 87 LEU A N 1
ATOM 697 C CA . LEU A 1 87 ? -3.848 -9.543 -7.303 1.00 85.38 87 LEU A CA 1
ATOM 698 C C . LEU A 1 87 ? -3.490 -8.153 -6.766 1.00 85.38 87 LEU A C 1
ATOM 700 O O . LEU A 1 87 ? -4.093 -7.703 -5.795 1.00 85.38 87 LEU A O 1
ATOM 704 N N . ALA A 1 88 ? -2.539 -7.459 -7.389 1.00 86.38 88 ALA A N 1
ATOM 705 C CA . ALA A 1 88 ? -2.219 -6.079 -7.049 1.00 86.38 88 ALA A CA 1
ATOM 706 C C . ALA A 1 88 ? -3.245 -5.071 -7.606 1.00 86.38 88 ALA A C 1
ATOM 708 O O . ALA A 1 88 ? -3.329 -3.952 -7.093 1.00 86.38 88 ALA A O 1
ATOM 709 N N . LEU A 1 89 ? -4.054 -5.441 -8.614 1.00 90.88 89 LEU A N 1
ATOM 710 C CA . LEU A 1 89 ? -5.025 -4.537 -9.250 1.00 90.88 89 LEU A CA 1
ATOM 711 C C . LEU A 1 89 ? -5.965 -3.858 -8.246 1.00 90.88 89 LEU A C 1
ATOM 713 O O . LEU A 1 89 ? -6.027 -2.634 -8.281 1.00 90.88 89 LEU A O 1
ATOM 717 N N . PRO A 1 90 ? -6.638 -4.548 -7.307 1.00 87.75 90 PRO A N 1
ATOM 718 C CA . PRO A 1 90 ? -7.553 -3.888 -6.374 1.00 87.75 90 PRO A CA 1
ATOM 719 C C . PRO A 1 90 ? -6.915 -2.710 -5.622 1.00 87.75 90 PRO A C 1
ATOM 721 O O . PRO A 1 90 ? -7.540 -1.665 -5.453 1.00 87.75 90 PRO A O 1
ATOM 724 N N . ILE A 1 91 ? -5.640 -2.836 -5.244 1.00 88.94 91 ILE A N 1
ATOM 725 C CA . ILE A 1 91 ? -4.887 -1.769 -4.574 1.00 88.94 91 ILE A CA 1
ATOM 726 C C . ILE A 1 91 ? -4.641 -0.601 -5.535 1.00 88.94 91 ILE A C 1
ATOM 728 O O . ILE A 1 91 ? -4.860 0.552 -5.161 1.00 88.94 91 ILE A O 1
ATOM 732 N N . TYR A 1 92 ? -4.240 -0.877 -6.781 1.00 91.94 92 TYR A N 1
ATOM 733 C CA . TYR A 1 92 ? -4.080 0.160 -7.805 1.00 91.94 92 TYR A CA 1
ATOM 734 C C . TYR A 1 92 ? -5.378 0.931 -8.054 1.00 91.94 92 TYR A C 1
ATOM 736 O O . TYR A 1 92 ? -5.342 2.156 -8.147 1.00 91.94 92 TYR A O 1
ATOM 744 N N . TRP A 1 93 ? -6.520 0.243 -8.110 1.00 93.81 93 TRP A N 1
ATOM 745 C CA . TRP A 1 93 ? -7.826 0.879 -8.298 1.00 93.81 93 TRP A CA 1
ATOM 746 C C . TRP A 1 93 ? -8.198 1.777 -7.113 1.00 93.81 93 TRP A C 1
ATOM 748 O O . TRP A 1 93 ? -8.647 2.903 -7.326 1.00 93.81 93 TRP A O 1
ATOM 758 N N . ILE A 1 94 ? -7.947 1.339 -5.873 1.00 94.06 94 ILE A N 1
ATOM 759 C CA . ILE A 1 94 ? -8.177 2.163 -4.674 1.00 94.06 94 ILE A CA 1
ATOM 760 C C . ILE A 1 94 ? -7.289 3.411 -4.690 1.00 94.06 94 ILE A C 1
ATOM 762 O O . ILE A 1 94 ? -7.785 4.521 -4.497 1.00 94.06 94 ILE A O 1
ATOM 766 N N . LEU A 1 95 ? -5.987 3.257 -4.945 1.00 93.50 95 LEU A N 1
ATOM 767 C CA . LEU A 1 95 ? -5.049 4.383 -4.992 1.00 93.50 95 LEU A CA 1
ATOM 768 C C . LEU A 1 95 ? -5.403 5.375 -6.104 1.00 93.50 95 LEU A C 1
ATOM 770 O O . LEU A 1 95 ? -5.354 6.589 -5.904 1.00 93.50 95 LEU A O 1
ATOM 774 N N . ASN A 1 96 ? -5.799 4.866 -7.267 1.00 93.94 96 ASN A N 1
ATOM 775 C CA . ASN A 1 96 ? -6.224 5.682 -8.393 1.00 93.94 96 ASN A CA 1
ATOM 776 C C . ASN A 1 96 ? -7.528 6.440 -8.080 1.00 93.94 96 ASN A C 1
ATOM 778 O O . ASN A 1 96 ? -7.600 7.654 -8.286 1.00 93.94 96 ASN A O 1
ATOM 782 N N . GLY A 1 97 ? -8.506 5.759 -7.475 1.00 96.81 97 GLY A N 1
ATOM 783 C CA . GLY A 1 97 ? -9.739 6.366 -6.977 1.00 96.81 97 GLY A CA 1
ATOM 784 C C . GLY A 1 97 ? -9.482 7.458 -5.937 1.00 96.81 97 GLY A C 1
ATOM 785 O O . GLY A 1 97 ? -10.045 8.547 -6.043 1.00 96.81 97 GLY A O 1
ATOM 786 N N . LEU A 1 98 ? -8.571 7.226 -4.987 1.00 97.44 98 LEU A N 1
ATOM 787 C CA . LEU A 1 98 ? -8.144 8.236 -4.013 1.00 97.44 98 LEU A CA 1
ATOM 788 C C . LEU A 1 98 ? -7.506 9.452 -4.693 1.00 97.44 98 LEU A C 1
ATOM 790 O O . LEU A 1 98 ? -7.831 10.587 -4.345 1.00 97.44 98 LEU A O 1
ATOM 794 N N . GLY A 1 99 ? -6.654 9.240 -5.697 1.00 93.94 99 GLY A N 1
ATOM 795 C CA . GLY A 1 99 ? -6.061 10.326 -6.478 1.00 93.94 99 GLY A CA 1
ATOM 796 C C . GLY A 1 99 ? -7.116 11.201 -7.163 1.00 93.94 99 GLY A C 1
ATOM 797 O O . GLY A 1 99 ? -7.023 12.434 -7.134 1.00 93.94 99 GLY A O 1
ATOM 798 N N . TYR A 1 100 ? -8.161 10.591 -7.727 1.00 95.00 100 TYR A N 1
ATOM 799 C CA . TYR A 1 100 ? -9.297 11.329 -8.284 1.00 95.00 100 TYR A CA 1
ATOM 800 C C . TYR A 1 100 ? -10.120 12.035 -7.211 1.00 95.00 100 TYR A C 1
ATOM 802 O O . TYR A 1 100 ? -10.463 13.202 -7.387 1.00 95.00 100 TYR A O 1
ATOM 810 N N . PHE A 1 101 ? -10.384 11.378 -6.088 1.00 96.94 101 PHE A N 1
ATOM 811 C CA . PHE A 1 101 ? -11.136 11.964 -4.985 1.00 96.94 101 PHE A CA 1
ATOM 812 C C . PHE A 1 101 ? -10.455 13.224 -4.432 1.00 96.94 101 PHE A C 1
ATOM 814 O O . PHE A 1 101 ? -11.080 14.282 -4.330 1.00 96.94 101 PHE A O 1
ATOM 821 N N . VAL A 1 102 ? -9.150 13.150 -4.166 1.00 96.44 102 VAL A N 1
ATOM 822 C CA . VAL A 1 102 ? -8.350 14.306 -3.734 1.00 96.44 102 VAL A CA 1
ATOM 823 C C . VAL A 1 102 ? -8.346 15.397 -4.807 1.00 96.44 102 VAL A C 1
ATOM 825 O O . VAL A 1 102 ? -8.514 16.573 -4.482 1.00 96.44 102 VAL A O 1
ATOM 828 N N . SER A 1 103 ? -8.239 15.023 -6.086 1.00 94.81 103 SER A N 1
ATOM 829 C CA . SER A 1 103 ? -8.312 15.980 -7.201 1.00 94.81 103 SER A CA 1
ATOM 830 C C . SER A 1 103 ? -9.650 16.723 -7.237 1.00 94.81 103 SER A C 1
ATOM 832 O O . SER A 1 103 ? -9.666 17.936 -7.426 1.00 94.81 103 SER A O 1
ATOM 834 N N . LEU A 1 104 ? -10.771 16.029 -7.013 1.00 96.94 104 LEU A N 1
ATOM 835 C CA . LEU A 1 104 ? -12.099 16.646 -6.961 1.00 96.94 104 LEU A CA 1
ATOM 836 C C . LEU A 1 104 ? -12.206 17.656 -5.813 1.00 96.94 104 LEU A C 1
ATOM 838 O O . LEU A 1 104 ? -12.744 18.747 -6.003 1.00 96.94 104 LEU A O 1
ATOM 842 N N . ILE A 1 105 ? -11.674 17.323 -4.634 1.00 97.62 105 ILE A N 1
ATOM 843 C CA . ILE A 1 105 ? -11.648 18.243 -3.488 1.00 97.62 105 ILE A CA 1
ATOM 844 C C . ILE A 1 105 ? -10.781 19.470 -3.797 1.00 97.62 105 ILE A C 1
ATOM 846 O O . ILE A 1 105 ? -11.187 20.593 -3.504 1.00 97.62 105 ILE A O 1
ATOM 850 N N . ALA A 1 106 ? -9.609 19.278 -4.402 1.00 96.44 106 ALA A N 1
ATOM 851 C CA . ALA A 1 106 ? -8.703 20.367 -4.760 1.00 96.44 106 ALA A CA 1
ATOM 852 C C . ALA A 1 106 ? -9.327 21.322 -5.793 1.00 96.44 106 ALA A C 1
ATOM 854 O O . ALA A 1 106 ? -9.272 22.538 -5.615 1.00 96.44 106 ALA A O 1
ATOM 855 N N . ILE A 1 107 ? -10.002 20.780 -6.813 1.00 97.06 107 ILE A N 1
ATOM 856 C CA . ILE A 1 107 ? -10.757 21.561 -7.806 1.00 97.06 107 ILE A CA 1
ATOM 857 C C . ILE A 1 107 ? -11.851 22.387 -7.122 1.00 97.06 107 ILE A C 1
ATOM 859 O O . ILE A 1 107 ? -11.944 23.591 -7.351 1.00 97.06 107 ILE A O 1
ATOM 863 N N . LYS A 1 108 ? -12.634 21.777 -6.220 1.00 96.81 108 LYS A N 1
ATOM 864 C CA . LYS A 1 108 ? -13.668 22.494 -5.451 1.00 96.81 108 LYS A CA 1
ATOM 865 C C . LYS A 1 108 ? -13.102 23.625 -4.584 1.00 96.81 108 LYS A C 1
ATOM 867 O O . LYS A 1 108 ? -13.810 24.587 -4.319 1.00 96.81 108 LYS A O 1
ATOM 872 N N . LYS A 1 109 ? -11.842 23.522 -4.155 1.00 96.62 109 LYS A N 1
ATOM 873 C CA . LYS A 1 109 ? -11.130 24.551 -3.379 1.00 96.62 109 LYS A CA 1
ATOM 874 C C . LYS A 1 109 ? -10.444 25.624 -4.242 1.00 96.62 109 LYS A C 1
ATOM 876 O O . LYS A 1 109 ? -9.796 26.502 -3.687 1.00 96.62 109 LYS A O 1
ATOM 881 N N . GLY A 1 110 ? -10.573 25.570 -5.571 1.00 96.06 110 GLY A N 1
ATOM 882 C CA . GLY A 1 110 ? -9.991 26.552 -6.495 1.00 96.06 110 GLY A CA 1
ATOM 883 C C . GLY A 1 110 ? -8.607 26.191 -7.048 1.00 96.06 110 GLY A C 1
ATOM 884 O O . GLY A 1 110 ? -8.084 26.919 -7.888 1.00 96.06 110 GLY A O 1
ATOM 885 N N . TYR A 1 111 ? -8.036 25.041 -6.674 1.00 96.31 111 TYR A N 1
ATOM 886 C CA . TYR A 1 111 ? -6.714 24.579 -7.134 1.00 96.31 111 TYR A CA 1
ATOM 887 C C . TYR A 1 111 ? -6.755 23.854 -8.491 1.00 96.31 111 TYR A C 1
ATOM 889 O O . TYR A 1 111 ? -5.913 23.008 -8.789 1.00 96.31 111 TYR A O 1
ATOM 897 N N . SER A 1 112 ? -7.741 24.149 -9.341 1.00 95.12 112 SER A N 1
ATOM 898 C CA . SER A 1 112 ? -7.934 23.451 -10.620 1.00 95.12 112 SER A CA 1
ATOM 899 C C . SER A 1 112 ? -6.715 23.556 -11.537 1.00 95.12 112 SER A C 1
ATOM 901 O O . SER A 1 112 ? -6.340 22.571 -12.170 1.00 95.12 112 SER A O 1
ATOM 903 N N . LYS A 1 113 ? -6.069 24.731 -11.576 1.00 96.00 113 LYS A N 1
ATOM 904 C CA . LYS A 1 113 ? -4.850 24.950 -12.369 1.00 96.00 113 LYS A CA 1
ATOM 905 C C . LYS A 1 113 ? -3.695 24.081 -11.879 1.00 96.00 113 LYS A C 1
ATOM 907 O O . LYS A 1 113 ? -3.017 23.474 -12.699 1.00 96.00 113 LYS A O 1
ATOM 912 N N . ASP A 1 114 ? -3.528 23.951 -10.566 1.00 95.81 114 ASP A N 1
ATOM 913 C CA . ASP A 1 114 ? -2.471 23.121 -9.987 1.00 95.81 114 ASP A CA 1
ATOM 914 C C . ASP A 1 114 ? -2.712 21.642 -10.286 1.00 95.81 114 ASP A C 1
ATOM 916 O O . ASP A 1 114 ? -1.809 20.953 -10.753 1.00 95.81 114 ASP A O 1
ATOM 920 N N . VAL A 1 115 ? -3.947 21.158 -10.120 1.00 95.81 115 VAL A N 1
ATOM 921 C CA . VAL A 1 115 ? -4.313 19.770 -10.451 1.00 95.81 115 VAL A CA 1
ATOM 922 C C . VAL A 1 115 ? -4.023 19.449 -11.920 1.00 95.81 115 VAL A C 1
ATOM 924 O O . VAL A 1 115 ? -3.493 18.376 -12.220 1.00 95.81 115 VAL A O 1
ATOM 927 N N . VAL A 1 116 ? -4.347 20.363 -12.839 1.00 96.50 116 VAL A N 1
ATOM 928 C CA . VAL A 1 116 ? -4.048 20.193 -14.269 1.00 96.50 116 VAL A CA 1
ATOM 929 C C . VAL A 1 116 ? -2.542 20.221 -14.513 1.00 96.50 116 VAL A C 1
ATOM 931 O O . VAL A 1 116 ? -2.034 19.314 -15.167 1.00 96.50 116 VAL A O 1
ATOM 934 N N . ASN A 1 117 ? -1.817 21.184 -13.942 1.00 97.12 117 ASN A N 1
ATOM 935 C CA . ASN A 1 117 ? -0.367 21.293 -14.099 1.00 97.12 117 ASN A CA 1
ATOM 936 C C . ASN A 1 117 ? 0.356 20.031 -13.615 1.00 97.12 117 ASN A C 1
ATOM 938 O O . ASN A 1 117 ? 1.206 19.509 -14.333 1.00 97.12 117 ASN A O 1
ATOM 942 N N . TYR A 1 118 ? -0.020 19.478 -12.457 1.00 94.94 118 TYR A N 1
ATOM 943 C CA . TYR A 1 118 ? 0.556 18.226 -11.959 1.00 94.94 118 TYR A CA 1
ATOM 944 C C . TYR A 1 118 ? 0.263 17.037 -12.877 1.00 94.94 118 TYR A C 1
ATOM 946 O O . TYR A 1 118 ? 1.140 16.199 -13.104 1.00 94.94 118 TYR A O 1
ATOM 954 N N . ARG A 1 119 ? -0.951 16.953 -13.435 1.00 94.50 119 ARG A N 1
ATOM 955 C CA . ARG A 1 119 ? -1.313 15.883 -14.377 1.00 94.50 119 ARG A CA 1
ATOM 956 C C . ARG A 1 119 ? -0.536 16.008 -15.682 1.00 94.50 119 ARG A C 1
ATOM 958 O O . ARG A 1 119 ? 0.021 15.013 -16.135 1.00 94.50 119 ARG A O 1
ATOM 965 N N . VAL A 1 120 ? -0.451 17.212 -16.242 1.00 97.62 120 VAL A N 1
ATOM 966 C CA . VAL A 1 120 ? 0.323 17.492 -17.459 1.00 97.62 120 VAL A CA 1
ATOM 967 C C . VAL A 1 120 ? 1.797 17.173 -17.232 1.00 97.62 120 VAL A C 1
ATOM 969 O O . VAL A 1 120 ? 2.372 16.428 -18.018 1.00 97.62 120 VAL A O 1
ATOM 972 N N . LEU A 1 121 ? 2.388 17.642 -16.130 1.00 97.50 121 LEU A N 1
ATOM 973 C CA . LEU A 1 121 ? 3.780 17.355 -15.781 1.00 97.50 121 LEU A CA 1
ATOM 974 C C . LEU A 1 121 ? 4.039 15.848 -15.682 1.00 97.50 121 LEU A C 1
ATOM 976 O O . LEU A 1 121 ? 5.012 15.351 -16.241 1.00 97.50 121 LEU A O 1
ATOM 980 N N . THR A 1 122 ? 3.143 15.115 -15.015 1.00 95.94 122 THR A N 1
ATOM 981 C CA . THR A 1 122 ? 3.252 13.656 -14.879 1.00 95.94 122 THR A CA 1
ATOM 982 C C . THR A 1 122 ? 3.182 12.962 -16.239 1.00 95.94 122 THR A C 1
ATOM 984 O O . THR A 1 122 ? 3.996 12.089 -16.519 1.00 95.94 122 THR A O 1
ATOM 987 N N . VAL A 1 123 ? 2.244 13.354 -17.107 1.00 97.38 123 VAL A N 1
ATOM 988 C CA . VAL A 1 123 ? 2.101 12.778 -18.455 1.00 97.38 123 VAL A CA 1
ATOM 989 C C . VAL A 1 123 ? 3.333 13.070 -19.308 1.00 97.38 123 VAL A C 1
ATOM 991 O O . VAL A 1 123 ? 3.874 12.154 -19.920 1.00 97.38 123 VAL A O 1
ATOM 994 N N . VAL A 1 124 ? 3.816 14.315 -19.305 1.00 98.25 124 VAL A N 1
ATOM 995 C CA . VAL A 1 124 ? 5.030 14.712 -20.034 1.00 98.25 124 VAL A CA 1
ATOM 996 C C . VAL A 1 124 ? 6.239 13.924 -19.537 1.00 98.25 124 VAL A C 1
ATOM 998 O O . VAL A 1 124 ? 6.995 13.400 -20.349 1.00 98.25 124 VAL A O 1
ATOM 1001 N N . PHE A 1 125 ? 6.395 13.780 -18.219 1.00 97.94 125 PHE A N 1
ATOM 1002 C CA . PHE A 1 125 ? 7.468 12.985 -17.629 1.00 97.94 125 PHE A CA 1
ATOM 1003 C C . PHE A 1 125 ? 7.390 11.514 -18.050 1.00 97.94 125 PHE A C 1
ATOM 1005 O O . PHE A 1 125 ? 8.388 10.958 -18.499 1.00 97.94 125 PHE A O 1
ATOM 1012 N N . LEU A 1 126 ? 6.211 10.888 -17.963 1.00 97.56 126 LEU A N 1
ATOM 1013 C CA . LEU A 1 126 ? 6.027 9.488 -18.355 1.00 97.56 126 LEU A CA 1
ATOM 1014 C C . LEU A 1 126 ? 6.308 9.264 -19.844 1.00 97.56 126 LEU A C 1
ATOM 1016 O O . LEU A 1 126 ? 6.958 8.281 -20.191 1.00 97.56 126 LEU A O 1
ATOM 1020 N N . ILE A 1 127 ? 5.872 10.182 -20.712 1.00 97.88 127 ILE A N 1
ATOM 1021 C CA . ILE A 1 127 ? 6.195 10.141 -22.143 1.00 97.88 127 ILE A CA 1
ATOM 1022 C C . ILE A 1 127 ? 7.705 10.291 -22.344 1.00 97.88 127 ILE A C 1
ATOM 1024 O O . ILE A 1 127 ? 8.297 9.495 -23.065 1.00 97.88 127 ILE A O 1
ATOM 1028 N N . GLY A 1 128 ? 8.339 11.263 -21.686 1.00 97.56 128 GLY A N 1
ATOM 1029 C CA . GLY A 1 128 ? 9.781 11.487 -21.781 1.00 97.56 128 GLY A CA 1
ATOM 1030 C C . GLY A 1 128 ? 10.597 10.270 -21.345 1.00 97.56 128 GLY A C 1
ATOM 1031 O O . GLY A 1 128 ? 11.519 9.869 -22.050 1.00 97.56 128 GLY A O 1
ATOM 1032 N N . VAL A 1 129 ? 10.221 9.632 -20.233 1.00 97.56 129 VAL A N 1
ATOM 1033 C CA . VAL A 1 129 ? 10.849 8.390 -19.758 1.00 97.56 129 VAL A CA 1
ATOM 1034 C C . VAL A 1 129 ? 10.610 7.241 -20.734 1.00 97.56 129 VAL A C 1
ATOM 1036 O O . VAL A 1 129 ? 11.550 6.515 -21.043 1.00 97.56 129 VAL A O 1
ATOM 1039 N N . ALA A 1 130 ? 9.390 7.076 -21.251 1.00 96.81 130 ALA A N 1
ATOM 1040 C CA . ALA A 1 130 ? 9.081 6.021 -22.214 1.00 96.81 130 ALA A CA 1
ATOM 1041 C C . ALA A 1 130 ? 9.885 6.182 -23.514 1.00 96.81 130 ALA A C 1
ATOM 1043 O O . ALA A 1 130 ? 10.501 5.225 -23.977 1.00 96.81 130 ALA A O 1
ATOM 1044 N N . VAL A 1 131 ? 9.930 7.395 -24.070 1.00 96.88 131 VAL A N 1
ATOM 1045 C CA . VAL A 1 131 ? 10.722 7.711 -25.267 1.00 96.88 131 VAL A CA 1
ATOM 1046 C C . VAL A 1 131 ? 12.210 7.515 -24.988 1.00 96.88 131 VAL A C 1
ATOM 1048 O O . VAL A 1 131 ? 12.883 6.841 -25.762 1.00 96.88 131 VAL A O 1
ATOM 1051 N N . GLY A 1 132 ? 12.719 8.040 -23.872 1.00 97.00 132 GLY A N 1
ATOM 1052 C CA . GLY A 1 132 ? 14.119 7.884 -23.480 1.00 97.00 132 GLY A CA 1
ATOM 1053 C C . GLY A 1 132 ? 14.525 6.421 -23.305 1.00 97.00 132 GLY A C 1
ATOM 1054 O O . GLY A 1 132 ? 15.601 6.034 -23.749 1.00 97.00 132 GLY A O 1
ATOM 1055 N N . PHE A 1 133 ? 13.651 5.592 -22.731 1.00 97.00 133 PHE A N 1
ATOM 1056 C CA . PHE A 1 133 ? 13.870 4.152 -22.607 1.00 97.00 133 PHE A CA 1
ATOM 1057 C C . PHE A 1 133 ? 13.923 3.455 -23.971 1.00 97.00 133 PHE A C 1
ATOM 1059 O O . PHE A 1 133 ? 14.819 2.651 -24.203 1.00 97.00 133 PHE A O 1
ATOM 1066 N N . ILE A 1 134 ? 12.997 3.774 -24.884 1.00 97.06 134 ILE A N 1
ATOM 1067 C CA . ILE A 1 134 ? 12.984 3.195 -26.236 1.00 97.06 134 ILE A CA 1
ATOM 1068 C C . ILE A 1 134 ? 14.258 3.584 -26.992 1.00 97.06 134 ILE A C 1
ATOM 1070 O O . ILE A 1 134 ? 14.933 2.718 -27.541 1.00 97.06 134 ILE A O 1
ATOM 1074 N N . VAL A 1 135 ? 14.611 4.871 -26.994 1.00 97.31 135 VAL A N 1
ATOM 1075 C CA . VAL A 1 135 ? 15.808 5.376 -27.680 1.00 97.31 135 VAL A CA 1
ATOM 1076 C C . VAL A 1 135 ? 17.071 4.762 -27.078 1.00 97.31 135 VAL A C 1
ATOM 1078 O O . VAL A 1 135 ? 17.877 4.212 -27.816 1.00 97.31 135 VAL A O 1
ATOM 1081 N N . GLY A 1 136 ? 17.222 4.778 -25.753 1.00 96.56 136 GLY A N 1
ATOM 1082 C CA . GLY A 1 136 ? 18.397 4.218 -25.077 1.00 96.56 136 GLY A CA 1
ATOM 1083 C C . GLY A 1 136 ? 18.509 2.690 -25.122 1.00 96.56 136 GLY A C 1
ATOM 1084 O O . GLY A 1 136 ? 19.521 2.156 -24.689 1.00 96.56 136 GLY A O 1
ATOM 1085 N N . HIS A 1 137 ? 17.480 1.978 -25.587 1.00 94.25 137 HIS A N 1
ATOM 1086 C CA . HIS A 1 137 ? 17.556 0.538 -25.846 1.00 94.25 137 HIS A CA 1
ATOM 1087 C C . HIS A 1 137 ? 17.860 0.217 -27.318 1.00 94.25 137 HIS A C 1
ATOM 1089 O O . HIS A 1 137 ? 18.334 -0.877 -27.616 1.00 94.25 137 HIS A O 1
ATOM 1095 N N . LEU A 1 138 ? 17.556 1.141 -28.238 1.00 92.31 138 LEU A N 1
ATOM 1096 C CA . LEU A 1 138 ? 17.794 0.990 -29.678 1.00 92.31 138 LEU A CA 1
ATOM 1097 C C . LEU A 1 138 ? 19.205 1.418 -30.110 1.00 92.31 138 LEU A C 1
ATOM 1099 O O . LEU A 1 138 ? 19.681 0.933 -31.136 1.00 92.31 138 LEU A O 1
ATOM 1103 N N . PHE A 1 139 ? 19.836 2.324 -29.362 1.00 83.19 139 PHE A N 1
ATOM 1104 C CA . PHE A 1 139 ? 21.208 2.800 -29.564 1.00 83.19 139 PHE A CA 1
ATOM 1105 C C . PHE A 1 139 ? 22.117 2.296 -28.445 1.00 83.19 139 PHE A C 1
ATOM 1107 O O . PHE A 1 139 ? 23.281 1.961 -28.758 1.00 83.19 139 PHE A O 1
#